Protein AF-L9V9E7-F1 (afdb_monomer)

Organism: Natrialba magadii (strain ATCC 43099 / DSM 3394 / CCM 3739 / CIP 104546 / IAM 13178 / JCM 8861 / NBRC 102185 / NCIMB 2190 / MS3) (NCBI:txid547559)

Nearest PDB structures (foldseek):
  3n08-assembly1_B  TM=8.710E-01  e=8.996E-06  Chlamydia trachomatis D/UW-3/CX

Mean predicted aligned error: 15.43 Å

Secondary structure (DSSP, 8-state):
-EESTTHHHHSS-EE---EE---TT--S--TT--TGGGT-EE-B-TTS-BS------SSS-EEEEEEEEEESSPPPTTS-TT--HHHHHHHHTTTEEEEEEEEEEE----S-----TT-PPPPP------PPP-----PPPGGGGGSTT--------------------

pLDDT: mean 75.53, std 22.05, range [36.22, 97.31]

Solvent-accessible surface area (backbone atoms only — not comparable to full-atom values): 11330 Å² total; per-residue (Å²): 52,37,24,67,57,36,30,78,86,70,74,38,71,39,42,34,29,40,74,46,58,64,50,92,79,66,72,78,84,59,88,91,63,59,48,60,87,63,67,19,42,48,13,38,17,74,87,75,40,76,33,78,71,62,94,77,46,89,82,47,72,32,53,34,36,43,70,46,75,42,58,82,60,77,72,64,87,81,66,50,57,75,37,41,70,66,56,50,55,62,67,42,60,96,37,68,74,47,76,49,75,50,76,50,75,48,56,50,87,66,96,78,66,84,78,63,90,79,68,75,79,76,76,80,81,79,78,80,79,78,78,75,82,87,77,72,86,72,79,78,65,88,75,73,78,71,71,87,77,79,85,79,83,84,83,85,80,91,79,82,86,77,89,83,88,85,83,89,135

InterPro domains:
  IPR005247 YbhB/YbcL/LppC-like [TIGR00481] (2-103)
  IPR005247 YbhB/YbcL/LppC-like [cd00865] (1-105)
  IPR008914 Phosphatidylethanolamine-binding protein [PF01161] (1-105)
  IPR036610 PEBP-like superfamily [G3DSA:3.90.280.10] (1-111)
  IPR036610 PEBP-like superfamily [SSF49777] (1-104)

Radius of gyration: 27.92 Å; Cα contacts (8 Å, |Δi|>4): 190; chains: 1; bounding box: 55×48×107 Å

Foldseek 3Di:
DWWPVCCVVPVDIFFQWDKFPQPPPCPDQDVVHDQVVRVIAWAQTPVRDTGGNDDDDDPFKIKDKDKDFDFPDGQDPVQDNHHDPVNVVVSRPPTTPDMDMDMDIDTHPDVDDPPPVPDDDDPPPPDDDPDDDPDDPPPDDPPVPPPPPPPDDDDDDDDDDDDDDDDDD

Structure (mmCIF, N/CA/C/O backbone):
data_AF-L9V9E7-F1
#
_entry.id   AF-L9V9E7-F1
#
loop_
_atom_site.group_PDB
_atom_site.id
_atom_site.type_symbol
_atom_site.label_atom_id
_atom_site.label_alt_id
_atom_site.label_comp_id
_atom_site.label_asym_id
_atom_site.label_entity_id
_atom_site.label_seq_id
_atom_site.pdbx_PDB_ins_code
_atom_site.Cartn_x
_atom_site.Cartn_y
_atom_site.Cartn_z
_atom_site.occupancy
_atom_site.B_iso_or_equiv
_atom_site.auth_seq_id
_atom_site.auth_comp_id
_atom_site.auth_asym_id
_atom_site.auth_atom_id
_atom_site.pdbx_PDB_model_num
ATOM 1 N N . MET A 1 1 ? -0.284 -0.283 -1.987 1.00 95.06 1 MET A N 1
ATOM 2 C CA . MET A 1 1 ? -0.458 -0.269 -3.452 1.00 95.06 1 MET A CA 1
ATOM 3 C C . MET A 1 1 ? 0.713 -1.011 -4.026 1.00 95.06 1 MET A C 1
ATOM 5 O O . MET A 1 1 ? 1.836 -0.639 -3.710 1.00 95.06 1 MET A O 1
ATOM 9 N N . ASP A 1 2 ? 0.439 -2.019 -4.837 1.00 95.12 2 ASP A N 1
ATOM 10 C CA . ASP A 1 2 ? 1.469 -2.863 -5.428 1.00 95.12 2 ASP A CA 1
ATOM 11 C C . ASP A 1 2 ? 1.304 -2.996 -6.941 1.00 95.12 2 ASP A C 1
ATOM 13 O O . ASP A 1 2 ? 0.233 -2.732 -7.496 1.00 95.12 2 ASP A O 1
ATOM 17 N N . ASP A 1 3 ? 2.394 -3.382 -7.587 1.00 94.12 3 ASP A N 1
ATOM 18 C CA . ASP A 1 3 ? 2.504 -3.636 -9.014 1.00 94.12 3 ASP A CA 1
ATOM 19 C C . ASP A 1 3 ? 3.006 -5.069 -9.228 1.00 94.12 3 ASP A C 1
ATOM 21 O O . ASP A 1 3 ? 4.161 -5.402 -8.950 1.00 94.12 3 ASP A O 1
ATOM 25 N N . LEU A 1 4 ? 2.103 -5.937 -9.691 1.00 90.94 4 LEU A N 1
ATOM 26 C CA . LEU A 1 4 ? 2.419 -7.331 -10.005 1.00 90.94 4 LEU A CA 1
ATOM 27 C C . LEU A 1 4 ? 3.220 -7.472 -11.301 1.00 90.94 4 LEU A C 1
ATOM 29 O O . LEU A 1 4 ? 3.954 -8.447 -11.461 1.00 90.94 4 LEU A O 1
ATOM 33 N N . ASP A 1 5 ? 3.061 -6.527 -12.229 1.00 90.75 5 ASP A N 1
ATOM 34 C CA . ASP A 1 5 ? 3.732 -6.557 -13.526 1.00 90.75 5 ASP A CA 1
ATOM 35 C C . ASP A 1 5 ? 5.226 -6.254 -13.387 1.00 90.75 5 ASP A C 1
ATOM 37 O O . ASP A 1 5 ? 6.020 -6.693 -14.216 1.00 90.75 5 ASP A O 1
ATOM 41 N N . ALA A 1 6 ? 5.631 -5.610 -12.288 1.00 89.19 6 ALA A N 1
ATOM 42 C CA . ALA A 1 6 ? 7.028 -5.352 -11.963 1.00 89.19 6 ALA A CA 1
ATOM 43 C C . ALA A 1 6 ? 7.869 -6.620 -11.711 1.00 89.19 6 ALA A C 1
ATOM 45 O O . ALA A 1 6 ? 9.095 -6.539 -11.754 1.00 89.19 6 ALA A O 1
ATOM 46 N N . VAL A 1 7 ? 7.265 -7.799 -11.513 1.00 90.50 7 VAL A N 1
ATOM 47 C CA . VAL A 1 7 ? 8.023 -9.051 -11.315 1.00 90.50 7 VAL A CA 1
ATOM 48 C C . VAL A 1 7 ? 8.941 -9.350 -12.502 1.00 90.50 7 VAL A C 1
ATOM 50 O O . VAL A 1 7 ? 10.069 -9.792 -12.301 1.00 90.50 7 VAL A O 1
ATOM 53 N N . GLU A 1 8 ? 8.486 -9.089 -13.728 1.00 87.56 8 GLU A N 1
ATOM 54 C CA . GLU A 1 8 ? 9.263 -9.329 -14.947 1.00 87.56 8 GLU A CA 1
ATOM 55 C C . GLU A 1 8 ? 10.506 -8.412 -15.047 1.00 87.56 8 GLU A C 1
ATOM 57 O O . GLU A 1 8 ? 11.612 -8.942 -15.177 1.00 87.56 8 GLU A O 1
ATOM 62 N N . PRO A 1 9 ? 10.392 -7.073 -14.921 1.00 86.81 9 PRO A N 1
ATOM 63 C CA . PRO A 1 9 ? 11.547 -6.175 -14.992 1.00 86.81 9 PRO A CA 1
ATOM 64 C C . PRO A 1 9 ? 12.358 -6.039 -13.689 1.00 86.81 9 PRO A C 1
ATOM 66 O O . PRO A 1 9 ? 13.544 -5.720 -13.757 1.00 86.81 9 PRO A O 1
ATOM 69 N N . ALA A 1 10 ? 11.758 -6.242 -12.510 1.00 86.12 10 ALA A N 1
ATOM 70 C CA . ALA A 1 10 ? 12.383 -5.979 -11.205 1.00 86.12 10 ALA A CA 1
ATOM 71 C C . ALA A 1 10 ? 12.624 -7.237 -10.349 1.00 86.12 10 ALA A C 1
ATOM 73 O O . ALA A 1 10 ? 13.270 -7.155 -9.304 1.00 86.12 10 ALA A O 1
ATOM 74 N N . GLY A 1 11 ? 12.118 -8.403 -10.761 1.00 90.12 11 GLY A N 1
ATOM 75 C CA . GLY A 1 11 ? 12.299 -9.673 -10.048 1.00 90.12 11 GLY A CA 1
ATOM 76 C C . GLY A 1 11 ? 11.442 -9.839 -8.788 1.00 90.12 11 GLY A C 1
ATOM 77 O O . GLY A 1 11 ? 11.578 -10.847 -8.095 1.00 90.12 11 GLY A O 1
ATOM 78 N N . LYS A 1 12 ? 10.562 -8.879 -8.478 1.00 91.75 12 LYS A N 1
ATOM 79 C CA . LYS A 1 12 ? 9.624 -8.921 -7.348 1.00 91.75 12 LYS A CA 1
ATOM 80 C C . LYS A 1 12 ? 8.374 -8.083 -7.624 1.00 91.75 12 LYS A C 1
ATOM 82 O O . LYS A 1 12 ? 8.376 -7.243 -8.519 1.00 91.75 12 LYS A O 1
ATOM 87 N N . ILE A 1 13 ? 7.324 -8.312 -6.835 1.00 93.12 13 ILE A N 1
ATOM 88 C CA . ILE A 1 13 ? 6.182 -7.390 -6.753 1.00 93.12 13 ILE A CA 1
ATOM 89 C C . ILE A 1 13 ? 6.709 -6.069 -6.197 1.00 93.12 13 ILE A C 1
ATOM 91 O O . ILE A 1 13 ? 7.488 -6.098 -5.245 1.00 93.12 13 ILE A O 1
ATOM 95 N N . TRP A 1 14 ? 6.312 -4.950 -6.804 1.00 94.12 14 TRP A N 1
ATOM 96 C CA . TRP A 1 14 ? 6.793 -3.633 -6.395 1.00 94.12 14 TRP A CA 1
ATOM 97 C C . TRP A 1 14 ? 5.765 -2.907 -5.535 1.00 94.12 14 TRP A C 1
ATOM 99 O O . TRP A 1 14 ? 4.653 -2.629 -5.992 1.00 94.12 14 TRP A O 1
ATOM 109 N N . ASP A 1 15 ? 6.134 -2.568 -4.306 1.00 95.75 15 ASP A N 1
ATOM 110 C CA . ASP A 1 15 ? 5.301 -1.801 -3.385 1.00 95.75 15 ASP A CA 1
ATOM 111 C C . ASP A 1 15 ? 5.496 -0.297 -3.609 1.00 95.75 15 ASP A C 1
ATOM 113 O O . ASP A 1 15 ? 6.524 0.290 -3.274 1.00 95.75 15 ASP A O 1
ATOM 117 N N . HIS A 1 16 ? 4.473 0.357 -4.165 1.00 95.75 16 HIS A N 1
ATOM 118 C CA . HIS A 1 16 ? 4.479 1.795 -4.460 1.00 95.75 16 HIS A CA 1
ATOM 119 C C . HIS A 1 16 ? 4.044 2.663 -3.280 1.00 95.75 16 HIS A 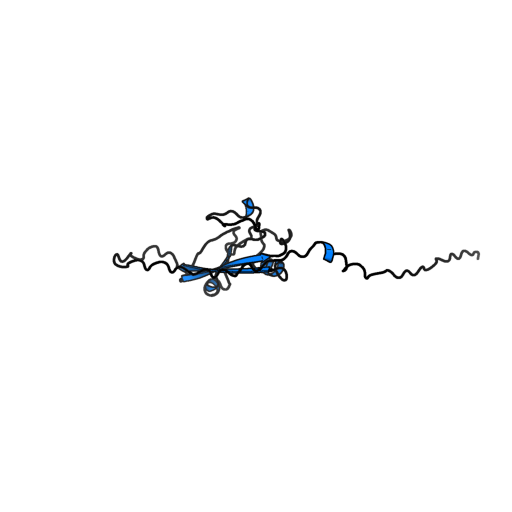C 1
ATOM 121 O O . HIS A 1 16 ? 4.344 3.858 -3.254 1.00 95.75 16 HIS A O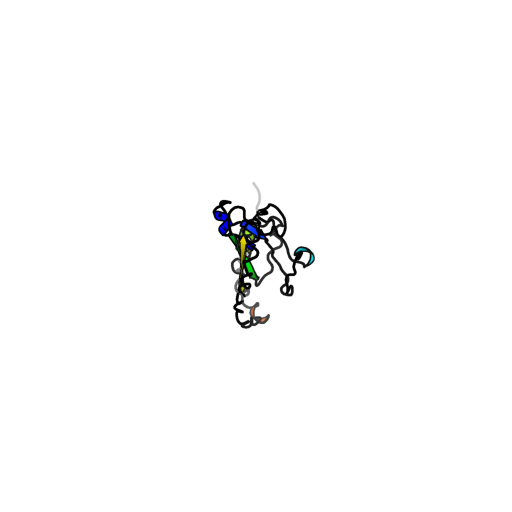 1
ATOM 127 N N . TRP A 1 17 ? 3.268 2.100 -2.350 1.00 96.25 17 TRP A N 1
ATOM 128 C CA . TRP A 1 17 ? 2.754 2.837 -1.198 1.00 96.25 17 TRP A CA 1
ATOM 129 C C . TRP A 1 17 ? 2.249 1.910 -0.102 1.00 96.25 17 TRP A C 1
ATOM 131 O O . TRP A 1 17 ? 1.410 1.041 -0.365 1.00 96.25 17 TRP A O 1
ATOM 141 N N . ILE A 1 18 ? 2.705 2.139 1.125 1.00 95.88 18 ILE A N 1
ATOM 142 C CA . ILE A 1 18 ? 2.350 1.358 2.310 1.00 95.88 18 ILE A CA 1
ATOM 143 C C . ILE A 1 18 ? 1.846 2.334 3.372 1.00 95.88 18 ILE A C 1
ATOM 145 O O . ILE A 1 18 ? 2.558 3.264 3.753 1.00 95.88 18 ILE A O 1
ATOM 149 N N . VAL A 1 19 ? 0.607 2.137 3.824 1.00 95.81 19 VAL A N 1
ATOM 150 C CA . VAL A 1 19 ? -0.050 2.982 4.829 1.00 95.81 19 VAL A CA 1
ATOM 151 C C . VAL A 1 19 ? -0.871 2.103 5.759 1.00 95.81 19 VAL A C 1
ATOM 153 O O . VAL A 1 19 ? -1.573 1.204 5.293 1.00 95.81 19 VAL A O 1
ATOM 156 N N . TRP A 1 20 ? -0.819 2.379 7.059 1.00 95.69 20 TRP A N 1
ATOM 157 C CA . TRP A 1 20 ? -1.633 1.696 8.063 1.00 95.69 20 TRP A CA 1
ATOM 158 C C . TRP A 1 20 ? -2.146 2.652 9.137 1.00 95.69 20 TRP A C 1
ATOM 160 O O . TRP A 1 20 ? -1.791 3.830 9.168 1.00 95.69 20 TRP A O 1
ATOM 170 N N . ASN A 1 21 ? -3.027 2.133 9.995 1.00 95.38 21 ASN A N 1
ATOM 171 C CA . ASN A 1 21 ? -3.721 2.885 11.045 1.00 95.38 21 ASN A CA 1
ATOM 172 C C . ASN A 1 21 ? -4.436 4.137 10.510 1.00 95.38 21 ASN A C 1
ATOM 174 O O . ASN A 1 21 ? -4.485 5.170 11.167 1.00 95.38 21 ASN A O 1
ATOM 178 N N . ILE A 1 22 ? -5.002 4.040 9.303 1.00 95.81 22 ILE A N 1
ATOM 179 C CA . ILE A 1 22 ? -5.861 5.084 8.740 1.00 95.81 22 ILE A CA 1
ATOM 180 C C . ILE A 1 22 ? -7.102 5.215 9.638 1.00 95.81 22 ILE A C 1
ATOM 182 O O . ILE A 1 22 ? -7.787 4.202 9.828 1.00 95.81 22 ILE A O 1
ATOM 186 N N . PRO A 1 23 ? -7.426 6.411 10.172 1.00 94.75 23 PRO A N 1
ATOM 187 C CA . PRO A 1 23 ? -8.644 6.589 10.954 1.00 94.75 23 PRO A CA 1
ATOM 188 C C . PRO A 1 23 ? -9.871 6.153 10.144 1.00 94.75 23 PRO A C 1
ATOM 190 O O . PRO A 1 23 ? -9.973 6.504 8.966 1.00 94.75 23 PRO A O 1
ATOM 193 N N . PRO A 1 24 ? -10.825 5.408 10.725 1.00 93.19 24 PRO A N 1
ATOM 194 C CA . PRO A 1 24 ? -11.989 4.925 9.982 1.00 93.19 24 PRO A CA 1
ATOM 195 C C . PRO A 1 24 ? -12.863 6.068 9.432 1.00 93.19 24 PRO A C 1
ATOM 197 O O . PRO A 1 24 ? -13.583 5.879 8.445 1.00 93.19 24 PRO A O 1
ATOM 200 N N . GLU A 1 25 ? -12.771 7.260 10.027 1.00 92.94 25 GLU A N 1
ATOM 201 C CA . GLU A 1 25 ? -13.420 8.492 9.578 1.00 92.94 25 GLU A CA 1
ATOM 202 C C . GLU A 1 25 ? -12.728 9.156 8.371 1.00 92.94 25 GLU A C 1
ATOM 204 O O . GLU A 1 25 ? -13.313 10.055 7.765 1.00 92.94 25 GLU A O 1
ATOM 209 N N . GLN A 1 26 ? -11.513 8.733 7.989 1.00 94.00 26 GLN A N 1
ATOM 210 C CA . GLN A 1 26 ? -10.752 9.299 6.868 1.00 94.00 26 GLN A CA 1
ATOM 211 C C . GLN A 1 26 ? -11.363 8.892 5.522 1.00 94.00 26 GLN A C 1
ATOM 213 O O . GLN A 1 26 ? -10.92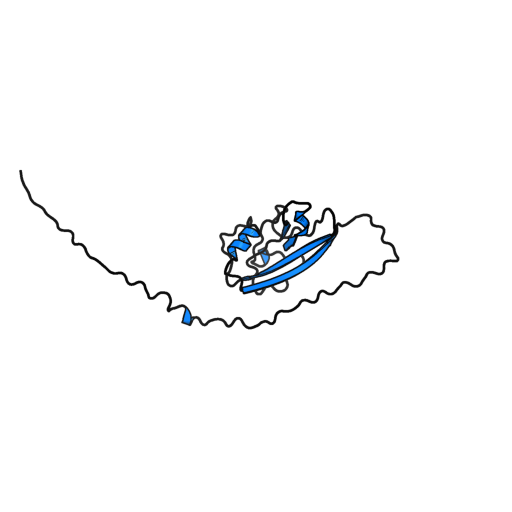4 7.952 4.855 1.00 94.00 26 GLN A O 1
ATOM 218 N N . GLN A 1 27 ? -12.404 9.609 5.107 1.00 90.50 27 GLN A N 1
ATOM 219 C CA . GLN A 1 27 ? -13.080 9.409 3.829 1.00 90.50 27 GLN A CA 1
ATOM 220 C C . GLN A 1 27 ? -13.525 10.771 3.268 1.00 90.50 27 GLN A C 1
ATOM 222 O O . GLN A 1 27 ? -14.331 11.451 3.908 1.00 90.50 27 GLN A O 1
ATOM 227 N N . PRO A 1 28 ? -13.052 11.187 2.075 1.00 92.81 28 PRO A N 1
ATOM 228 C CA . PRO A 1 28 ? -12.178 10.461 1.142 1.00 92.81 28 PRO A CA 1
ATOM 229 C C . PRO A 1 28 ? -10.681 10.499 1.522 1.00 92.81 28 PRO A C 1
ATOM 231 O O . PRO A 1 28 ? -10.276 11.233 2.420 1.00 92.81 28 PRO A O 1
ATOM 234 N N . ILE A 1 29 ? -9.853 9.743 0.789 1.00 92.88 29 ILE A N 1
ATOM 235 C CA . ILE A 1 29 ? -8.398 9.966 0.706 1.00 92.88 29 ILE A CA 1
ATOM 236 C C . ILE A 1 29 ? -8.159 10.975 -0.434 1.00 92.88 29 ILE A C 1
ATOM 238 O O . ILE A 1 29 ? -8.427 10.626 -1.588 1.00 92.88 29 ILE A O 1
ATOM 242 N N . PRO A 1 30 ? -7.753 12.228 -0.149 1.00 93.38 30 PRO A N 1
ATOM 243 C CA . PRO A 1 30 ? -7.570 13.245 -1.182 1.00 93.38 30 PRO A CA 1
ATOM 244 C C . PRO A 1 30 ? -6.322 13.003 -2.045 1.00 93.38 30 PRO A C 1
ATOM 246 O O . PRO A 1 30 ? -5.422 12.242 -1.696 1.00 93.38 30 PRO A O 1
ATOM 249 N N . GLU A 1 31 ? -6.251 13.684 -3.187 1.00 92.56 31 GLU A N 1
ATOM 250 C CA . GLU A 1 31 ? -5.007 13.775 -3.953 1.00 92.56 31 GLU A CA 1
ATOM 251 C C . GLU A 1 31 ? -3.937 14.511 -3.134 1.00 92.56 31 GLU A C 1
ATOM 253 O O . GLU A 1 31 ? -4.244 15.483 -2.443 1.00 92.56 31 GLU A O 1
ATOM 258 N N . GLY A 1 32 ? -2.690 14.034 -3.191 1.00 91.25 32 GLY A N 1
ATOM 259 C CA . GLY A 1 32 ? -1.591 14.600 -2.402 1.00 91.25 32 GLY A CA 1
ATOM 260 C C . GLY A 1 32 ? -1.754 14.407 -0.892 1.00 91.25 32 GLY A C 1
ATOM 261 O O . GLY A 1 32 ? -1.181 15.171 -0.120 1.00 91.25 32 GLY A O 1
ATOM 262 N N . TRP A 1 33 ? -2.561 13.429 -0.464 1.00 93.88 33 TRP A N 1
ATOM 263 C CA . TRP A 1 33 ? -2.777 13.149 0.951 1.00 93.88 33 TRP A CA 1
ATOM 264 C C . TRP A 1 33 ? -1.484 12.738 1.654 1.00 93.88 33 TRP A C 1
ATOM 266 O O . TRP A 1 33 ? -0.779 11.840 1.191 1.00 93.88 33 TRP A O 1
ATOM 276 N N . ASP A 1 34 ? -1.231 13.366 2.800 1.00 92.75 34 ASP A N 1
ATOM 277 C CA . ASP A 1 34 ? -0.172 12.998 3.732 1.00 92.75 34 ASP A CA 1
ATOM 278 C C . ASP A 1 34 ? -0.773 12.183 4.895 1.00 92.75 34 ASP A C 1
ATOM 280 O O . ASP A 1 34 ? -1.474 12.755 5.743 1.00 92.75 34 ASP A O 1
ATOM 284 N N . PRO A 1 35 ? -0.508 10.863 4.958 1.00 92.94 35 PRO A N 1
ATOM 285 C CA . PRO A 1 35 ? -1.027 10.000 6.011 1.00 92.94 35 PRO A CA 1
ATOM 286 C C . PRO A 1 35 ? -0.636 10.442 7.426 1.00 92.94 35 PRO A C 1
ATOM 288 O O . PRO A 1 35 ? -1.453 10.329 8.340 1.00 92.94 35 PRO A O 1
ATOM 291 N N . GLU A 1 36 ? 0.577 10.964 7.626 1.00 90.56 36 GLU A N 1
ATOM 292 C CA . GLU A 1 36 ? 1.088 11.268 8.969 1.00 90.56 36 GLU A CA 1
ATOM 293 C C . GLU A 1 36 ? 0.345 12.454 9.592 1.00 90.56 36 GLU A C 1
ATOM 295 O O . GLU A 1 36 ? 0.007 12.439 10.778 1.00 90.56 36 GLU A O 1
ATOM 300 N N . THR A 1 37 ? -0.011 13.451 8.777 1.00 91.69 37 THR A N 1
ATOM 301 C CA . THR A 1 37 ? -0.826 14.597 9.227 1.00 91.69 37 THR A CA 1
ATOM 302 C C . THR A 1 37 ? -2.256 14.206 9.599 1.00 91.69 37 THR A C 1
ATOM 304 O O . THR A 1 37 ? -2.913 14.908 10.368 1.00 91.69 37 THR A O 1
ATOM 307 N N . ALA A 1 38 ? -2.732 13.075 9.077 1.00 90.12 38 ALA A N 1
ATOM 308 C CA . ALA A 1 38 ? -4.066 12.544 9.311 1.00 90.12 38 ALA A CA 1
ATOM 309 C C . ALA A 1 38 ? -4.115 11.503 10.444 1.00 90.12 38 ALA A C 1
ATOM 311 O O . ALA A 1 38 ? -5.151 10.876 10.645 1.00 90.12 38 ALA A O 1
ATOM 312 N N . GLY A 1 39 ? -3.022 11.304 11.189 1.00 91.19 39 GLY A N 1
ATOM 313 C CA . GLY A 1 39 ? -2.963 10.323 12.277 1.00 91.19 39 GLY A CA 1
ATOM 314 C C . GLY A 1 39 ? -2.811 8.873 11.811 1.00 91.19 39 GLY A C 1
ATOM 315 O O . GLY A 1 39 ? -2.973 7.962 12.618 1.00 91.19 39 GLY A O 1
ATOM 316 N N . ALA A 1 40 ? -2.488 8.660 10.535 1.00 94.00 40 ALA A N 1
ATOM 317 C CA . ALA A 1 40 ? -2.081 7.370 9.997 1.00 94.00 40 ALA A CA 1
ATOM 318 C C . ALA A 1 40 ? -0.548 7.250 9.994 1.00 94.00 40 ALA A C 1
ATOM 320 O O . ALA A 1 40 ? 0.174 8.192 10.321 1.00 94.00 40 ALA A O 1
ATOM 321 N N . ARG A 1 41 ? -0.031 6.083 9.609 1.00 93.06 41 ARG A N 1
ATOM 322 C CA . ARG A 1 41 ? 1.410 5.852 9.442 1.00 93.06 41 ARG A CA 1
ATOM 323 C C . ARG A 1 41 ? 1.738 5.436 8.020 1.00 93.06 41 ARG A C 1
ATOM 325 O O . ARG A 1 41 ? 0.957 4.728 7.389 1.00 93.06 41 ARG A O 1
ATOM 332 N N . ALA A 1 42 ? 2.904 5.862 7.545 1.00 92.94 42 ALA A N 1
ATOM 333 C CA . ALA A 1 42 ? 3.440 5.509 6.236 1.00 92.94 42 ALA A CA 1
ATOM 334 C C . ALA A 1 42 ? 4.765 4.750 6.374 1.00 92.94 42 ALA A C 1
ATOM 336 O O . ALA A 1 42 ? 5.621 5.134 7.181 1.00 92.94 42 ALA A O 1
ATOM 337 N N . GLY A 1 43 ? 4.910 3.702 5.564 1.00 91.62 43 GLY A N 1
ATOM 338 C CA . GLY A 1 43 ? 6.097 2.848 5.514 1.00 91.62 43 GLY A CA 1
ATOM 339 C C . GLY A 1 43 ? 7.045 3.213 4.378 1.00 91.62 43 GLY A C 1
ATOM 340 O O . GLY A 1 43 ? 6.715 4.053 3.528 1.00 91.62 43 GLY A O 1
ATOM 341 N N . THR A 1 44 ? 8.195 2.546 4.352 1.00 91.44 44 THR A N 1
ATOM 342 C CA . THR A 1 44 ? 9.180 2.629 3.269 1.00 91.44 44 THR A CA 1
ATOM 343 C C . THR A 1 44 ? 8.726 1.794 2.073 1.00 91.44 44 THR A C 1
ATOM 345 O O . THR A 1 44 ? 8.522 0.587 2.175 1.00 91.44 44 THR A O 1
ATOM 348 N N . ASN A 1 45 ? 8.544 2.452 0.929 1.00 93.62 45 ASN A N 1
ATOM 349 C CA . ASN A 1 45 ? 8.201 1.815 -0.339 1.00 93.62 45 ASN A CA 1
ATOM 350 C C . ASN 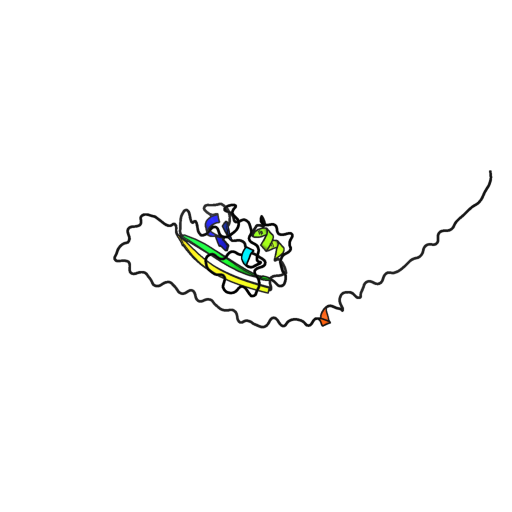A 1 45 ? 9.450 1.209 -1.016 1.00 93.62 45 ASN A C 1
ATOM 352 O O . ASN A 1 45 ? 10.582 1.415 -0.576 1.00 93.62 45 ASN A O 1
ATOM 356 N N . ASP A 1 46 ? 9.272 0.503 -2.133 1.00 93.19 46 ASP A N 1
ATOM 357 C CA . ASP A 1 46 ? 10.391 -0.151 -2.827 1.00 93.19 46 ASP A CA 1
ATOM 358 C C . ASP A 1 46 ? 11.369 0.815 -3.528 1.00 93.19 46 ASP A C 1
ATOM 360 O O . ASP A 1 46 ? 12.439 0.393 -3.969 1.00 93.19 46 ASP A O 1
ATOM 364 N N . PHE A 1 47 ? 11.053 2.114 -3.587 1.00 91.38 47 PHE A N 1
ATOM 365 C CA . PHE A 1 47 ? 12.004 3.162 -3.977 1.00 91.38 47 PHE A CA 1
ATOM 366 C C . PHE A 1 47 ? 12.956 3.550 -2.832 1.00 91.38 47 PHE A C 1
ATOM 368 O O . PHE A 1 47 ? 13.894 4.313 -3.054 1.00 91.38 47 PHE A O 1
ATOM 375 N N . GLY A 1 48 ? 12.745 3.023 -1.620 1.00 90.81 48 GLY A N 1
ATOM 376 C CA . GLY A 1 48 ? 13.470 3.428 -0.416 1.00 90.81 48 GLY A CA 1
ATOM 377 C C . GLY A 1 48 ? 12.973 4.755 0.160 1.00 90.81 48 GLY A C 1
ATOM 378 O O . GLY A 1 48 ? 13.686 5.400 0.925 1.00 90.81 48 GLY A O 1
ATOM 379 N N . GLU A 1 49 ? 11.769 5.184 -0.224 1.00 89.62 49 GLU A N 1
ATOM 380 C CA . GLU A 1 49 ? 11.169 6.446 0.197 1.00 89.62 49 GLU A CA 1
ATOM 381 C C . GLU A 1 49 ? 9.951 6.192 1.085 1.00 89.62 49 GLU A C 1
ATOM 383 O O . GLU A 1 49 ? 9.208 5.225 0.903 1.00 89.62 49 GLU A O 1
ATOM 388 N N . ARG A 1 50 ? 9.693 7.099 2.031 1.00 89.38 50 ARG A N 1
ATOM 389 C CA . ARG A 1 50 ? 8.446 7.073 2.800 1.00 89.38 50 ARG A CA 1
ATOM 390 C C . ARG A 1 50 ? 7.322 7.706 1.990 1.00 89.38 50 ARG A C 1
ATOM 392 O O . ARG A 1 50 ? 7.462 8.814 1.478 1.00 89.38 50 ARG A O 1
ATOM 399 N N . GLY A 1 51 ? 6.182 7.023 1.928 1.00 90.44 51 GLY A N 1
ATOM 400 C CA . GLY A 1 51 ? 4.999 7.516 1.224 1.00 90.44 51 GLY A CA 1
ATOM 401 C C . GLY A 1 51 ? 4.868 7.002 -0.212 1.00 90.44 51 GLY A C 1
ATOM 402 O O . GLY A 1 51 ? 5.317 5.906 -0.546 1.00 90.44 51 GLY A O 1
ATOM 403 N N . TYR A 1 52 ? 4.119 7.736 -1.035 1.00 93.38 52 TYR A N 1
ATOM 404 C CA . TYR A 1 52 ? 3.686 7.287 -2.360 1.00 93.38 52 TYR A CA 1
ATOM 405 C C . TYR A 1 52 ? 4.742 7.591 -3.430 1.00 93.38 52 TYR A C 1
ATOM 407 O O . TYR A 1 52 ? 4.988 8.757 -3.724 1.00 93.38 52 TYR A O 1
ATOM 415 N N . GLY A 1 53 ? 5.306 6.553 -4.058 1.00 91.75 53 GLY A N 1
ATOM 416 C CA . GLY A 1 53 ? 6.310 6.704 -5.128 1.00 91.75 53 GLY A CA 1
ATOM 417 C C . GLY A 1 53 ? 5.727 6.869 -6.540 1.00 91.75 53 GLY A C 1
ATOM 418 O O . GLY A 1 53 ? 6.409 7.287 -7.470 1.00 91.75 53 GLY A O 1
ATOM 419 N N . GLY A 1 54 ? 4.440 6.563 -6.719 1.00 91.88 54 GLY A N 1
ATOM 420 C CA . GLY A 1 54 ? 3.742 6.688 -8.001 1.00 91.88 54 GLY A CA 1
ATOM 421 C C . GLY A 1 54 ? 4.117 5.661 -9.078 1.00 91.88 54 GLY A C 1
ATOM 422 O O . GLY A 1 54 ? 5.074 4.906 -8.922 1.00 91.88 54 GLY A O 1
ATOM 423 N N . PRO A 1 55 ? 3.343 5.582 -10.180 1.00 89.56 55 PRO A N 1
ATOM 424 C CA . PRO A 1 55 ? 3.579 4.618 -11.250 1.00 89.56 55 PRO A CA 1
ATOM 425 C C . PRO A 1 55 ? 4.837 4.986 -12.040 1.00 89.56 55 PRO A C 1
ATOM 427 O O . PRO A 1 55 ? 4.905 6.092 -12.585 1.00 89.56 55 PRO A O 1
ATOM 430 N N . SER A 1 56 ? 5.777 4.049 -12.162 1.00 86.25 56 SER A N 1
ATOM 431 C CA . SER A 1 56 ? 7.021 4.223 -12.925 1.00 86.25 56 SER A CA 1
ATOM 432 C C . SER A 1 56 ? 7.318 3.003 -13.818 1.00 86.25 56 SER A C 1
ATOM 434 O O . SER A 1 56 ? 8.316 2.310 -13.618 1.00 86.25 56 SER A O 1
ATOM 436 N N . PRO A 1 57 ? 6.440 2.685 -14.789 1.00 83.50 57 PRO A N 1
ATOM 437 C CA . PRO A 1 57 ? 6.642 1.536 -15.667 1.00 83.50 57 PRO A CA 1
ATOM 438 C C . PRO A 1 57 ? 7.808 1.792 -16.637 1.00 83.50 57 PRO A C 1
ATOM 440 O O . PRO A 1 57 ? 7.879 2.842 -17.290 1.00 83.50 57 PRO A O 1
ATOM 443 N N . SER A 1 58 ? 8.734 0.837 -16.738 1.00 78.62 58 SER A N 1
ATOM 444 C CA . SER A 1 58 ? 9.982 0.982 -17.502 1.00 78.62 58 SER A CA 1
ATOM 445 C C . SER A 1 58 ? 9.930 0.359 -18.903 1.00 78.62 58 SER A C 1
ATOM 447 O O . SER A 1 58 ? 10.756 0.699 -19.753 1.00 78.62 58 SER A O 1
ATOM 449 N N . ASP A 1 59 ? 8.946 -0.488 -19.179 1.00 81.50 59 ASP A N 1
ATOM 450 C CA . ASP A 1 59 ? 8.855 -1.343 -20.365 1.00 81.50 59 ASP A CA 1
ATOM 451 C C . ASP A 1 59 ? 7.488 -1.236 -21.069 1.00 81.50 59 ASP A C 1
ATOM 453 O O . ASP A 1 59 ? 7.435 -0.813 -22.228 1.00 81.50 59 ASP A O 1
ATOM 457 N N . ARG A 1 60 ? 6.384 -1.563 -20.389 1.00 86.25 60 ARG A N 1
ATOM 458 C CA . ARG A 1 60 ? 5.032 -1.678 -20.954 1.00 86.25 60 ARG A CA 1
ATOM 459 C C . ARG A 1 60 ? 3.978 -1.022 -20.062 1.00 86.25 60 ARG A C 1
ATOM 461 O O . ARG A 1 60 ? 4.276 -0.215 -19.191 1.00 86.25 60 ARG A O 1
ATOM 468 N N . GLU A 1 61 ? 2.708 -1.285 -20.350 1.00 92.12 61 GLU A N 1
ATOM 469 C CA . GLU A 1 61 ? 1.628 -0.953 -19.425 1.00 92.12 61 GLU A CA 1
ATOM 470 C C . GLU A 1 61 ? 1.624 -1.929 -18.249 1.00 92.12 61 GLU A C 1
ATOM 472 O O . GLU A 1 61 ? 1.700 -3.145 -18.447 1.00 92.12 61 GLU A O 1
ATOM 477 N N . HIS A 1 62 ? 1.564 -1.364 -17.044 1.00 92.81 62 HIS A N 1
ATOM 478 C CA . HIS A 1 62 ? 1.503 -2.083 -15.778 1.00 92.81 62 HIS A CA 1
ATOM 479 C C . HIS A 1 62 ? 0.131 -1.908 -15.136 1.00 92.81 62 HIS A C 1
ATOM 481 O O . HIS A 1 62 ? -0.504 -0.854 -15.275 1.00 92.81 62 HIS A O 1
ATOM 487 N N . THR A 1 63 ? -0.294 -2.930 -14.403 1.00 93.38 63 THR A N 1
ATOM 488 C CA . THR A 1 63 ? -1.506 -2.954 -13.591 1.00 93.38 63 THR A CA 1
ATOM 489 C C . THR A 1 63 ? -1.150 -2.750 -12.127 1.00 93.38 63 THR A C 1
ATOM 491 O O . THR A 1 63 ? -0.513 -3.586 -11.491 1.00 93.38 63 THR A O 1
ATOM 494 N N . TYR A 1 64 ? -1.639 -1.651 -11.569 1.00 94.50 64 TYR A N 1
ATOM 495 C CA . TYR A 1 64 ? -1.440 -1.286 -10.178 1.00 94.50 64 TYR A CA 1
ATOM 496 C C . TYR A 1 64 ? -2.668 -1.636 -9.355 1.00 94.50 64 TYR A C 1
ATOM 498 O O . TYR A 1 64 ? -3.790 -1.269 -9.718 1.00 94.50 64 TYR A O 1
ATOM 506 N N . ARG A 1 65 ? -2.455 -2.280 -8.208 1.00 96.50 65 ARG A N 1
ATOM 507 C CA . ARG A 1 65 ? -3.515 -2.670 -7.279 1.00 96.50 65 ARG A CA 1
ATOM 508 C C . ARG A 1 65 ? -3.455 -1.826 -6.017 1.00 96.50 65 ARG A C 1
ATOM 510 O O . ARG A 1 65 ? -2.461 -1.803 -5.290 1.00 96.50 65 ARG A O 1
ATOM 517 N N . PHE A 1 66 ? -4.563 -1.173 -5.701 1.00 96.12 66 PHE A N 1
ATOM 518 C CA . PHE A 1 66 ? -4.780 -0.559 -4.398 1.00 96.12 66 PHE A CA 1
ATOM 519 C C . PHE A 1 66 ? -5.612 -1.522 -3.561 1.00 96.12 66 PHE A C 1
ATOM 521 O O . PHE A 1 66 ? -6.813 -1.679 -3.789 1.00 96.12 66 PHE A O 1
ATOM 528 N N . ARG A 1 67 ? -4.958 -2.182 -2.605 1.00 96.25 67 ARG A N 1
ATOM 529 C CA . ARG A 1 67 ? -5.601 -3.049 -1.617 1.00 96.25 67 ARG A CA 1
ATOM 530 C C . ARG A 1 67 ? -5.901 -2.239 -0.359 1.00 96.25 67 ARG A C 1
ATOM 532 O O . ARG A 1 67 ? -5.022 -1.541 0.140 1.00 96.25 67 ARG A O 1
ATOM 539 N N . LEU A 1 68 ? -7.133 -2.334 0.129 1.00 96.06 68 LEU A N 1
ATOM 540 C CA . LEU A 1 68 ? -7.585 -1.723 1.375 1.00 96.06 68 LEU A CA 1
ATOM 541 C C . LEU A 1 68 ? -8.103 -2.818 2.306 1.00 96.06 68 LEU A C 1
ATOM 543 O O . LEU A 1 68 ? -8.919 -3.648 1.897 1.00 96.06 68 LEU A O 1
ATOM 547 N N . PHE A 1 69 ? -7.652 -2.783 3.555 1.00 96.81 69 PHE A N 1
ATOM 548 C CA . PHE A 1 69 ? -8.020 -3.732 4.598 1.00 96.81 69 PHE A CA 1
ATOM 549 C C . PHE A 1 69 ? -8.678 -2.973 5.749 1.00 96.81 69 PHE A C 1
ATOM 551 O O . PHE A 1 69 ? -8.122 -2.001 6.254 1.00 96.81 69 PHE A O 1
ATOM 558 N N . ALA A 1 70 ? -9.870 -3.408 6.152 1.00 96.69 70 ALA A N 1
ATOM 559 C CA . ALA A 1 70 ? -10.506 -2.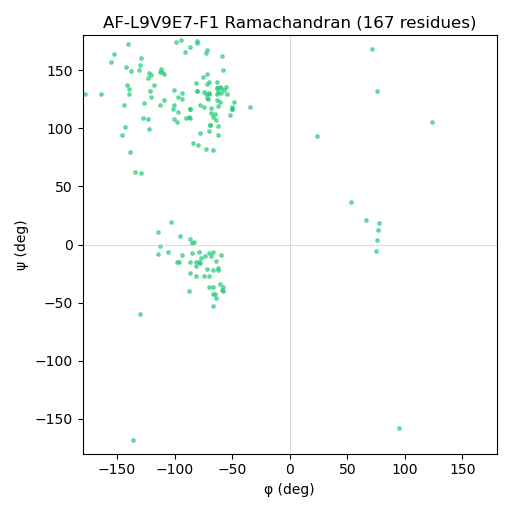958 7.383 1.00 96.69 70 ALA A CA 1
ATOM 560 C C . ALA A 1 70 ? -10.146 -3.945 8.492 1.00 96.69 70 ALA A C 1
ATOM 562 O O . ALA A 1 70 ? -10.382 -5.145 8.335 1.00 96.69 70 ALA A O 1
ATOM 563 N N . LEU A 1 71 ? -9.590 -3.449 9.593 1.00 96.50 71 LEU A N 1
ATOM 564 C CA . LEU A 1 71 ? -9.107 -4.266 10.703 1.00 96.50 71 LEU A CA 1
ATOM 565 C C . LEU A 1 71 ? -9.975 -4.058 11.944 1.00 96.50 71 LEU A C 1
ATOM 567 O O . LEU A 1 71 ? -10.544 -2.986 12.142 1.00 96.50 71 LEU A O 1
ATOM 571 N N . GLU A 1 72 ? -10.072 -5.080 12.792 1.00 95.06 72 GLU A N 1
ATOM 572 C CA . GLU A 1 72 ? -10.742 -4.964 14.095 1.00 95.06 72 GLU A CA 1
ATOM 573 C C . GLU A 1 72 ? -9.882 -4.282 15.166 1.00 95.06 72 GLU A C 1
ATOM 575 O O . GLU A 1 72 ? -10.392 -3.895 16.219 1.00 95.06 72 GLU A O 1
ATOM 580 N N . THR A 1 73 ? -8.580 -4.165 14.906 1.00 93.94 73 THR A N 1
ATOM 581 C CA . THR A 1 73 ? -7.586 -3.591 15.809 1.00 93.94 73 THR A CA 1
ATOM 582 C C . THR A 1 73 ? -6.744 -2.559 15.080 1.00 93.94 73 THR A C 1
ATOM 584 O O . THR A 1 73 ? -6.553 -2.625 13.866 1.00 93.94 73 THR A O 1
ATOM 587 N N . GLU A 1 74 ? -6.202 -1.628 15.852 1.00 93.94 74 GLU A N 1
ATOM 588 C CA . GLU A 1 74 ? -5.059 -0.840 15.420 1.00 93.94 74 GLU A CA 1
ATOM 589 C C . GLU A 1 74 ? -3.818 -1.745 15.384 1.00 93.94 74 GLU A C 1
ATOM 591 O O . GLU A 1 74 ? -3.649 -2.597 16.266 1.00 93.94 74 GLU A O 1
ATOM 596 N N . LEU A 1 75 ? -2.965 -1.585 14.370 1.00 92.50 75 LEU A N 1
ATOM 597 C CA . LEU A 1 75 ? -1.686 -2.289 14.325 1.00 92.50 75 LEU A CA 1
ATOM 598 C C . LEU A 1 75 ? -0.704 -1.641 15.306 1.00 92.50 75 LEU A C 1
ATOM 600 O O . LEU A 1 75 ? -0.707 -0.420 15.496 1.00 92.50 75 LEU A O 1
ATOM 604 N N . GLY A 1 76 ? 0.127 -2.472 15.933 1.00 83.62 76 GLY A N 1
ATOM 605 C CA . GLY A 1 76 ? 0.993 -2.080 17.041 1.00 83.62 76 GLY A CA 1
ATOM 606 C C . GLY A 1 76 ? 1.986 -0.950 16.729 1.00 83.62 76 GLY A C 1
ATOM 607 O O . GLY A 1 76 ? 2.268 -0.589 15.584 1.00 83.62 76 GLY A O 1
ATOM 608 N N . THR A 1 77 ? 2.507 -0.331 17.790 1.00 67.38 77 THR A N 1
ATOM 609 C CA . THR A 1 77 ? 3.550 0.716 17.729 1.00 67.38 77 THR A CA 1
ATOM 610 C C . THR A 1 77 ? 4.939 0.178 17.394 1.00 67.38 77 THR A C 1
ATOM 612 O O . THR A 1 77 ? 5.854 0.960 17.184 1.00 67.38 77 THR A O 1
ATOM 615 N N . ASP A 1 78 ? 5.098 -1.139 17.396 1.00 74.31 78 ASP A N 1
ATOM 616 C CA . ASP A 1 78 ? 6.303 -1.879 17.033 1.00 74.31 78 ASP A CA 1
ATOM 617 C C . ASP A 1 78 ? 6.518 -1.983 15.518 1.00 74.31 78 ASP A C 1
ATOM 619 O O . ASP A 1 78 ? 7.640 -2.245 15.090 1.00 74.31 78 ASP A O 1
ATOM 623 N N . LEU A 1 79 ? 5.487 -1.716 14.706 1.00 85.06 79 LEU A N 1
ATOM 624 C CA . LEU A 1 79 ? 5.676 -1.449 13.281 1.00 85.06 79 LEU A CA 1
ATOM 625 C C . LEU A 1 79 ? 6.382 -0.101 13.111 1.00 85.06 79 LEU A C 1
ATOM 627 O O . LEU A 1 79 ? 5.767 0.962 13.268 1.00 85.06 79 LEU A O 1
ATOM 631 N N . ASP A 1 80 ? 7.676 -0.181 12.816 1.00 83.94 80 ASP A N 1
ATOM 632 C CA . ASP A 1 80 ? 8.537 0.960 12.528 1.00 83.94 80 ASP A CA 1
ATOM 633 C C . ASP A 1 80 ? 8.213 1.578 11.157 1.00 83.94 80 ASP A C 1
ATOM 635 O O . ASP A 1 80 ? 7.505 1.002 10.330 1.00 83.94 80 ASP A O 1
ATOM 639 N N . THR A 1 81 ? 8.750 2.764 10.888 1.00 82.12 81 THR A N 1
ATOM 640 C CA . THR A 1 81 ? 8.618 3.457 9.606 1.00 82.12 81 THR A CA 1
ATOM 641 C C . THR A 1 81 ? 9.245 2.694 8.442 1.00 82.12 81 THR A C 1
ATOM 643 O O . THR A 1 81 ? 8.850 2.920 7.304 1.00 82.12 81 THR A O 1
ATOM 646 N N . GLU A 1 82 ? 10.155 1.761 8.724 1.00 86.19 82 GLU A N 1
ATOM 647 C CA . GLU A 1 82 ? 10.764 0.858 7.739 1.00 86.19 82 GLU A CA 1
ATOM 648 C C . GLU A 1 82 ? 9.946 -0.420 7.488 1.00 86.19 82 GLU A C 1
ATOM 650 O O . GLU A 1 82 ? 10.400 -1.308 6.767 1.00 86.19 82 GLU A O 1
ATOM 655 N N . ALA A 1 83 ? 8.752 -0.544 8.080 1.00 88.50 83 ALA A N 1
ATOM 656 C CA . ALA A 1 83 ? 7.894 -1.705 7.878 1.00 88.50 83 ALA A CA 1
ATOM 657 C C . ALA A 1 83 ? 7.512 -1.872 6.399 1.00 88.50 83 ALA A C 1
ATOM 659 O O . ALA A 1 83 ? 7.032 -0.943 5.740 1.00 88.50 83 ALA A O 1
ATOM 660 N N . THR A 1 84 ? 7.690 -3.095 5.905 1.00 89.19 84 THR A N 1
ATOM 661 C CA . THR A 1 84 ? 7.357 -3.503 4.539 1.00 89.19 84 THR A CA 1
ATOM 662 C C . THR A 1 84 ? 5.898 -3.949 4.433 1.00 89.19 84 THR A C 1
ATOM 664 O O . THR A 1 84 ? 5.217 -4.175 5.438 1.00 89.19 84 THR A O 1
ATOM 667 N N . ALA A 1 85 ? 5.393 -4.149 3.210 1.00 89.50 85 ALA A N 1
ATOM 668 C CA . ALA A 1 85 ? 4.047 -4.689 3.030 1.00 89.50 85 ALA A CA 1
ATOM 669 C C . ALA A 1 85 ? 3.902 -6.088 3.653 1.00 89.50 85 ALA A C 1
ATOM 671 O O . ALA A 1 85 ? 2.850 -6.398 4.206 1.00 89.50 85 ALA A O 1
ATOM 672 N N . ALA A 1 86 ? 4.961 -6.905 3.627 1.00 89.56 86 ALA A N 1
ATOM 673 C CA . ALA A 1 86 ? 4.970 -8.237 4.231 1.00 89.56 86 ALA A CA 1
ATOM 674 C C . ALA A 1 86 ? 4.862 -8.194 5.767 1.00 89.56 86 ALA A C 1
ATOM 676 O O . ALA A 1 86 ? 4.178 -9.031 6.365 1.00 89.56 86 ALA A O 1
ATOM 677 N N . ASP A 1 87 ? 5.488 -7.201 6.407 1.00 91.38 87 ASP A N 1
ATOM 678 C CA . ASP A 1 87 ? 5.373 -6.990 7.855 1.00 91.38 87 ASP A CA 1
ATOM 679 C C . ASP A 1 87 ? 3.938 -6.616 8.232 1.00 91.38 87 ASP A C 1
ATOM 681 O O . ASP A 1 87 ? 3.372 -7.168 9.177 1.00 91.38 87 ASP A O 1
ATOM 685 N N . LEU A 1 88 ? 3.310 -5.736 7.443 1.00 92.62 88 LEU A N 1
ATOM 686 C CA . LEU A 1 88 ? 1.903 -5.385 7.624 1.00 92.62 88 LEU A CA 1
ATOM 687 C C . LEU A 1 88 ? 0.991 -6.590 7.392 1.00 92.62 88 LEU A C 1
ATOM 689 O O . LEU A 1 88 ? 0.088 -6.818 8.189 1.00 92.62 88 LEU A O 1
ATOM 693 N N . GLU A 1 89 ? 1.198 -7.368 6.329 1.00 92.31 89 GLU A N 1
ATOM 694 C CA . GLU A 1 89 ? 0.402 -8.572 6.056 1.00 92.31 89 GLU A CA 1
ATOM 695 C C . GLU A 1 89 ? 0.471 -9.566 7.219 1.00 92.31 89 GLU A C 1
ATOM 697 O O . GLU A 1 89 ? -0.559 -10.103 7.626 1.00 92.31 89 GLU A O 1
ATOM 702 N N . SER A 1 90 ? 1.653 -9.727 7.815 1.00 92.94 90 SER A N 1
ATOM 703 C CA . SER A 1 90 ? 1.845 -10.557 9.007 1.00 92.94 90 SER A CA 1
ATOM 704 C C . SER A 1 90 ? 1.137 -9.976 10.235 1.00 92.94 90 SER A C 1
ATOM 706 O O . SER A 1 90 ? 0.489 -10.708 10.978 1.00 92.94 90 SER A O 1
ATOM 708 N N . ALA A 1 91 ? 1.217 -8.659 10.443 1.00 93.62 91 ALA A N 1
ATOM 709 C CA . ALA A 1 91 ? 0.580 -7.979 11.572 1.00 93.62 91 ALA A CA 1
ATOM 710 C C . ALA A 1 91 ? -0.957 -7.933 11.469 1.00 93.62 91 ALA A C 1
ATOM 712 O O . ALA A 1 91 ? -1.648 -7.854 12.485 1.00 93.62 91 ALA A O 1
ATOM 713 N N . MET A 1 92 ? -1.501 -7.970 10.251 1.00 94.94 92 MET A N 1
ATOM 714 C CA . MET A 1 92 ? -2.942 -7.980 9.990 1.00 94.94 92 MET A CA 1
ATOM 715 C C . MET A 1 92 ? -3.572 -9.372 10.123 1.00 94.94 92 MET A C 1
ATOM 717 O O . MET A 1 92 ? -4.804 -9.467 10.177 1.00 94.94 92 MET A O 1
ATOM 721 N N . ASP A 1 93 ? -2.769 -10.442 10.139 1.00 93.19 93 ASP A N 1
ATOM 722 C CA . ASP A 1 93 ? -3.278 -11.812 10.134 1.00 93.19 93 ASP A CA 1
ATOM 723 C C . ASP A 1 93 ? -4.225 -12.067 11.317 1.00 93.19 93 ASP A C 1
ATOM 725 O O . ASP A 1 93 ? -3.972 -11.686 12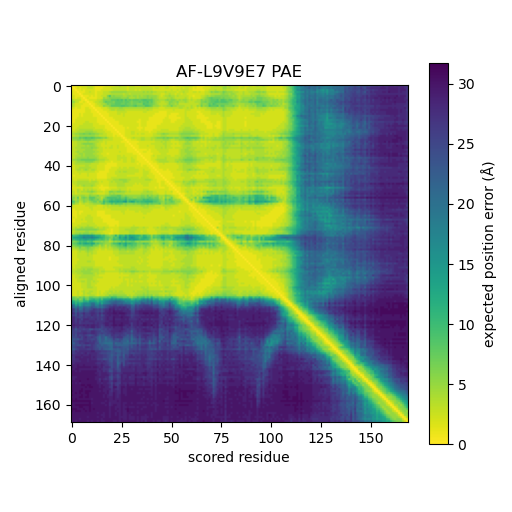.458 1.00 93.19 93 ASP A O 1
ATOM 729 N N . GLY A 1 94 ? -5.376 -12.672 11.027 1.00 94.81 94 GLY A N 1
ATOM 730 C CA . GLY A 1 94 ? -6.432 -12.912 12.014 1.00 94.81 94 GLY A CA 1
ATOM 731 C C . GLY A 1 94 ? -7.277 -11.695 12.427 1.00 94.81 94 GLY A C 1
ATOM 732 O O . GLY A 1 94 ? -8.278 -11.896 13.112 1.00 94.81 94 GLY A O 1
ATOM 733 N N . HIS A 1 95 ? -6.956 -10.474 11.981 1.00 95.50 95 HIS A N 1
ATOM 734 C CA . HIS A 1 95 ? -7.658 -9.239 12.378 1.00 95.50 95 HIS A CA 1
ATOM 735 C C . HIS A 1 95 ? -8.453 -8.552 11.254 1.00 95.50 95 HIS A C 1
ATOM 737 O O . HIS A 1 95 ? -9.095 -7.521 11.480 1.00 95.50 95 HIS A O 1
ATOM 743 N N . VAL A 1 96 ? -8.429 -9.098 10.036 1.00 97.25 96 VAL A N 1
ATOM 744 C CA . VAL A 1 96 ? -9.110 -8.517 8.869 1.00 97.25 96 VAL A CA 1
ATOM 745 C C . VAL A 1 96 ? -10.625 -8.737 8.945 1.00 97.25 96 VAL A C 1
ATOM 747 O O . VAL A 1 96 ? -11.114 -9.863 8.897 1.00 97.25 96 VAL A O 1
ATOM 750 N N . LEU A 1 97 ? -11.382 -7.640 8.990 1.00 97.31 97 LEU A N 1
ATOM 751 C CA . LEU A 1 97 ? -12.847 -7.625 8.941 1.00 97.31 97 LEU A CA 1
ATOM 752 C C . LEU A 1 97 ? -13.390 -7.589 7.511 1.00 97.31 97 LEU A C 1
ATOM 754 O O . LEU A 1 97 ? -14.411 -8.209 7.215 1.00 97.31 97 LEU A O 1
ATOM 758 N N . ALA A 1 98 ? -12.745 -6.819 6.632 1.00 96.69 98 ALA A N 1
ATOM 759 C CA . ALA A 1 98 ? -13.170 -6.655 5.246 1.00 96.69 98 ALA A CA 1
ATOM 760 C C . ALA A 1 98 ? -11.997 -6.259 4.350 1.00 96.69 98 ALA A C 1
ATOM 762 O O . ALA A 1 98 ? -11.021 -5.664 4.809 1.00 96.69 98 ALA A O 1
ATOM 763 N N . THR A 1 99 ? -12.129 -6.533 3.054 1.00 97.19 99 THR A N 1
ATOM 764 C CA . THR A 1 99 ? -11.152 -6.127 2.043 1.00 97.19 99 THR A CA 1
ATOM 765 C C . THR A 1 99 ? -11.832 -5.451 0.862 1.00 97.19 99 THR A C 1
ATOM 767 O O . THR A 1 99 ? -12.980 -5.741 0.516 1.00 97.19 99 THR A O 1
ATOM 770 N N . ALA A 1 100 ? -11.104 -4.539 0.232 1.00 95.94 100 ALA A N 1
ATOM 771 C CA . ALA A 1 100 ? -11.465 -3.950 -1.044 1.00 95.94 100 ALA A CA 1
ATOM 772 C C . ALA A 1 100 ? -10.222 -3.857 -1.929 1.00 95.94 100 ALA A C 1
ATOM 774 O O . ALA A 1 100 ? -9.094 -3.718 -1.452 1.00 95.94 100 ALA A O 1
ATOM 775 N N . THR A 1 101 ? -10.418 -3.952 -3.238 1.00 96.94 101 THR A N 1
ATOM 776 C CA . THR A 1 101 ? -9.341 -3.778 -4.209 1.00 96.94 101 THR A CA 1
ATOM 777 C C . THR A 1 101 ? -9.860 -2.987 -5.389 1.00 96.94 101 THR A C 1
ATOM 779 O O . THR A 1 101 ? -10.950 -3.261 -5.897 1.00 96.94 101 THR A O 1
ATOM 782 N N . ILE A 1 102 ? -9.077 -2.001 -5.807 1.00 95.88 102 ILE A N 1
ATOM 783 C CA . ILE A 1 102 ? -9.254 -1.327 -7.087 1.00 95.88 102 ILE A CA 1
ATOM 784 C C . ILE A 1 102 ? -7.969 -1.460 -7.890 1.00 95.88 102 ILE A C 1
ATOM 786 O O . ILE A 1 102 ? -6.873 -1.481 -7.329 1.00 95.88 102 ILE A O 1
ATOM 790 N N . GLU A 1 103 ? -8.122 -1.539 -9.203 1.00 96.31 103 GLU A N 1
ATOM 791 C CA . GLU A 1 103 ? -7.012 -1.675 -10.136 1.00 96.31 103 GLU A CA 1
ATOM 792 C C . GLU A 1 103 ? -7.049 -0.527 -11.141 1.00 96.31 103 GLU A C 1
ATOM 794 O O . GLU A 1 103 ? -8.123 -0.076 -11.557 1.00 96.31 103 GLU A O 1
ATOM 799 N N . GLY A 1 104 ? -5.872 -0.048 -11.520 1.00 93.75 104 GLY A N 1
ATOM 800 C CA . GLY A 1 104 ? -5.690 0.945 -12.569 1.00 93.75 104 GLY A CA 1
ATOM 801 C C . GLY A 1 104 ? -4.439 0.626 -13.369 1.00 93.75 104 GLY A C 1
ATOM 802 O O . GLY A 1 104 ? -3.514 0.011 -12.845 1.00 93.75 104 GLY A O 1
ATOM 803 N N . THR A 1 105 ? -4.399 1.039 -14.632 1.00 93.06 105 THR A N 1
ATOM 804 C CA . THR A 1 105 ? -3.236 0.805 -15.489 1.00 93.06 105 THR A CA 1
ATOM 805 C C . THR A 1 105 ? -2.482 2.097 -15.774 1.00 93.06 105 THR A C 1
ATOM 807 O O . THR A 1 105 ? -3.071 3.181 -15.859 1.00 93.06 105 THR A O 1
ATOM 810 N N . ARG A 1 106 ? -1.159 1.995 -15.917 1.00 89.12 106 ARG A N 1
ATOM 811 C CA . ARG A 1 106 ? -0.313 3.084 -16.421 1.00 89.12 106 ARG A CA 1
ATOM 812 C C . ARG A 1 106 ? 0.743 2.506 -17.353 1.00 89.12 106 ARG A C 1
ATOM 814 O O . ARG A 1 106 ? 1.448 1.574 -16.987 1.00 89.12 106 ARG A O 1
ATOM 821 N N . GLY A 1 107 ? 0.859 3.084 -18.545 1.00 87.19 107 GLY A N 1
ATOM 822 C CA . GLY A 1 107 ? 1.977 2.845 -19.455 1.00 87.19 107 GLY A CA 1
ATOM 823 C C . GLY A 1 107 ? 3.115 3.835 -19.255 1.00 87.19 107 GLY A C 1
ATOM 824 O O . GLY A 1 107 ? 2.949 4.886 -18.629 1.00 87.19 107 GLY A O 1
ATOM 825 N N . ARG A 1 108 ? 4.272 3.509 -19.836 1.00 78.38 108 ARG A N 1
ATOM 826 C CA . ARG A 1 108 ? 5.412 4.424 -19.927 1.00 78.38 108 ARG A CA 1
ATOM 827 C C . ARG A 1 108 ? 4.974 5.736 -20.576 1.00 78.38 108 ARG A C 1
ATOM 829 O O . ARG A 1 108 ? 4.379 5.729 -21.655 1.00 78.38 108 ARG A O 1
ATOM 836 N N . ILE A 1 109 ? 5.292 6.868 -19.947 1.00 64.50 109 ILE A N 1
ATOM 837 C CA . ILE A 1 109 ? 5.167 8.166 -20.617 1.00 64.50 109 ILE A CA 1
ATOM 838 C C . ILE A 1 109 ? 6.256 8.206 -21.690 1.00 64.50 109 ILE A C 1
ATOM 840 O O . ILE A 1 109 ? 7.433 8.368 -21.376 1.00 64.50 109 ILE A O 1
ATOM 844 N N . GLN A 1 110 ? 5.877 8.004 -22.950 1.00 56.91 110 GLN A N 1
ATOM 845 C CA . GLN A 1 110 ? 6.788 8.170 -24.075 1.00 56.91 110 GLN A CA 1
ATOM 846 C C . GLN A 1 110 ? 6.749 9.646 -24.499 1.00 56.91 110 GLN A C 1
ATOM 848 O O . GLN A 1 110 ? 5.681 10.116 -24.890 1.00 56.91 110 GLN A O 1
ATOM 853 N N . PRO A 1 111 ? 7.862 10.397 -24.393 1.00 55.88 111 PRO A N 1
ATOM 854 C CA . PRO A 1 111 ? 7.873 11.837 -24.667 1.00 55.88 111 PRO A CA 1
ATOM 855 C C . PRO A 1 111 ? 7.655 12.193 -26.150 1.00 55.88 111 PRO A C 1
ATOM 857 O O . PRO A 1 111 ? 7.426 13.355 -26.462 1.00 55.88 111 PRO A O 1
ATOM 860 N N . ASP A 1 112 ? 7.683 11.205 -27.047 1.00 52.69 112 ASP A N 1
ATOM 861 C CA . ASP A 1 112 ? 7.513 11.346 -28.495 1.00 52.69 112 ASP A CA 1
ATOM 862 C C . ASP A 1 112 ? 6.641 10.201 -29.028 1.00 52.69 112 ASP A C 1
ATOM 864 O O . ASP A 1 112 ? 7.117 9.189 -29.532 1.00 52.69 112 ASP A O 1
ATOM 868 N N . ARG A 1 113 ? 5.329 10.317 -28.873 1.00 53.50 113 ARG A N 1
ATOM 869 C CA . ARG A 1 113 ? 4.423 9.611 -29.772 1.00 53.50 113 ARG A CA 1
ATOM 870 C C . ARG A 1 113 ? 3.561 10.690 -30.388 1.00 53.50 113 ARG A C 1
ATOM 872 O O . ARG A 1 113 ? 2.658 11.184 -29.714 1.00 53.50 113 ARG A O 1
ATOM 879 N N . ASP A 1 114 ? 3.910 11.086 -31.610 1.00 46.88 114 ASP A N 1
ATOM 880 C CA . ASP A 1 114 ? 3.148 12.023 -32.438 1.00 46.88 114 ASP A CA 1
ATOM 881 C C . ASP A 1 114 ? 1.639 11.842 -32.189 1.00 46.88 114 ASP A C 1
ATOM 883 O O . ASP A 1 114 ? 1.114 10.734 -32.389 1.00 46.88 114 ASP A O 1
ATOM 887 N N . PRO A 1 115 ? 0.920 12.869 -31.699 1.00 53.16 115 PRO A N 1
ATOM 888 C CA . PRO A 1 115 ? -0.515 12.764 -31.540 1.00 53.16 115 PRO A CA 1
ATOM 889 C C . PRO A 1 115 ? -1.125 12.753 -32.938 1.00 53.16 115 PRO A C 1
ATOM 891 O O . PRO A 1 115 ? -1.313 13.804 -33.542 1.00 53.16 115 PRO A O 1
ATOM 894 N N . ASP A 1 116 ? -1.437 11.565 -33.460 1.00 54.09 116 ASP A N 1
ATOM 895 C CA . ASP A 1 116 ? -2.296 11.430 -34.635 1.00 54.09 116 ASP A CA 1
ATOM 896 C C . ASP A 1 116 ? -3.588 12.232 -34.372 1.00 54.09 116 ASP A C 1
ATOM 898 O O . ASP A 1 116 ? -4.388 11.842 -33.507 1.00 54.09 116 ASP A O 1
ATOM 902 N N . PRO A 1 117 ? -3.816 13.351 -35.088 1.00 55.56 117 PRO A N 1
ATOM 903 C CA . PRO A 1 117 ? -4.925 14.260 -34.816 1.00 55.56 117 PRO A CA 1
ATOM 904 C C . PRO A 1 117 ? -6.293 13.624 -35.104 1.00 55.56 117 PRO A C 1
ATOM 906 O O . PRO A 1 117 ? -7.328 14.221 -34.805 1.00 55.56 117 PRO A O 1
ATOM 909 N N . THR A 1 118 ? -6.328 12.415 -35.673 1.00 56.84 118 THR A N 1
ATOM 910 C CA . THR A 1 118 ? -7.564 11.703 -36.011 1.00 56.84 118 THR A CA 1
ATOM 911 C C . THR A 1 118 ? -8.043 10.740 -34.923 1.00 56.84 118 THR A C 1
ATOM 913 O O . THR A 1 118 ? -9.182 10.259 -34.978 1.00 56.84 118 THR A O 1
ATOM 916 N N . ARG A 1 119 ? -7.239 10.479 -33.881 1.00 57.91 119 ARG A N 1
ATOM 917 C CA . ARG A 1 119 ? -7.602 9.517 -32.835 1.00 57.91 119 ARG A CA 1
ATOM 918 C C . ARG A 1 119 ? -8.567 10.144 -31.826 1.00 57.91 119 ARG A C 1
ATOM 920 O O . ARG A 1 119 ? -8.174 10.631 -30.771 1.00 57.91 119 ARG A O 1
ATOM 927 N N . ARG A 1 120 ? -9.867 10.104 -32.140 1.00 51.16 120 ARG A N 1
ATOM 928 C CA . ARG A 1 120 ? -10.946 10.402 -31.182 1.00 51.16 120 ARG A CA 1
ATOM 929 C C . ARG A 1 120 ? -10.716 9.581 -29.912 1.00 51.16 120 ARG A C 1
ATOM 931 O O . ARG A 1 120 ? -10.755 8.352 -29.959 1.00 51.16 120 ARG A O 1
ATOM 938 N N . SER A 1 121 ? -10.478 10.263 -28.794 1.00 52.78 121 SER A N 1
ATOM 939 C CA . SER A 1 121 ? -10.316 9.649 -27.479 1.00 52.78 121 SER A CA 1
ATOM 940 C C . SER A 1 121 ? -11.472 8.688 -27.215 1.00 52.78 121 SER A C 1
ATOM 942 O O . SER A 1 121 ? -12.635 9.099 -27.174 1.00 52.78 121 SER A O 1
ATOM 944 N N . ALA A 1 122 ? -11.164 7.398 -27.072 1.00 51.72 122 ALA A N 1
ATOM 945 C CA . ALA A 1 122 ? -12.141 6.432 -26.599 1.00 51.72 122 ALA A CA 1
ATOM 946 C C . ALA A 1 122 ? -12.608 6.880 -25.201 1.00 51.72 122 ALA A C 1
ATOM 948 O O . ALA A 1 122 ? -11.769 7.272 -24.385 1.00 51.72 122 ALA A O 1
ATOM 949 N N . PRO A 1 123 ? -13.919 6.871 -24.909 1.00 42.38 123 PRO A N 1
ATOM 950 C CA . PRO A 1 123 ? -14.404 7.290 -23.604 1.00 42.38 123 PRO A CA 1
ATOM 951 C C . PRO A 1 123 ? -13.805 6.391 -22.521 1.00 42.38 123 PRO A C 1
ATOM 953 O O . PRO A 1 123 ? -13.773 5.167 -22.671 1.00 42.38 123 PRO A O 1
ATOM 956 N N . ALA A 1 124 ? -13.342 7.008 -21.431 1.00 47.81 124 ALA A N 1
ATOM 957 C CA . ALA A 1 124 ? -12.847 6.306 -20.256 1.00 47.81 124 ALA A CA 1
ATOM 958 C C . ALA A 1 124 ? -13.851 5.218 -19.846 1.00 47.81 124 ALA A C 1
ATOM 960 O O . ALA A 1 124 ? -15.033 5.497 -19.608 1.00 47.81 124 ALA A O 1
ATOM 961 N N . ARG A 1 125 ? -13.396 3.961 -19.792 1.00 49.22 125 ARG A N 1
ATOM 962 C CA . ARG A 1 125 ? -14.215 2.864 -19.277 1.00 49.22 125 ARG A CA 1
ATOM 963 C C . ARG A 1 125 ? -14.473 3.147 -17.801 1.00 49.22 125 ARG A C 1
ATOM 965 O O . ARG A 1 125 ? -13.580 3.037 -16.972 1.00 49.22 125 ARG A O 1
ATOM 972 N N . ARG A 1 126 ? -15.709 3.532 -17.478 1.00 49.12 126 ARG A N 1
ATOM 973 C CA . ARG A 1 126 ? -16.206 3.587 -16.101 1.00 49.12 126 ARG A CA 1
ATOM 974 C C . ARG A 1 126 ? -16.166 2.171 -15.526 1.00 49.12 126 ARG A C 1
ATOM 976 O O . ARG A 1 126 ? -17.046 1.360 -15.818 1.00 49.12 126 ARG A O 1
ATOM 983 N N . THR A 1 127 ? -15.163 1.879 -14.710 1.00 43.19 127 THR A N 1
ATOM 984 C CA . THR A 1 127 ? -15.157 0.690 -13.860 1.00 43.19 127 THR A CA 1
ATOM 985 C C . THR A 1 127 ? -16.327 0.806 -12.888 1.00 43.19 127 THR A C 1
ATOM 987 O O . THR A 1 127 ? -16.428 1.765 -12.123 1.00 43.19 127 THR A O 1
ATOM 990 N N . ARG A 1 128 ? -17.267 -0.143 -12.945 1.00 42.66 128 ARG A N 1
ATOM 991 C CA . ARG A 1 128 ? -18.309 -0.255 -11.922 1.00 42.66 128 ARG A CA 1
ATOM 992 C C . ARG A 1 128 ? -17.640 -0.701 -10.627 1.00 42.66 128 ARG A C 1
ATOM 994 O O . ARG A 1 128 ? -17.201 -1.842 -10.531 1.00 42.66 128 ARG A O 1
ATOM 1001 N N . VAL A 1 129 ? -17.625 0.173 -9.627 1.00 43.12 129 VAL A N 1
ATOM 1002 C CA . VAL A 1 129 ? -17.398 -0.231 -8.239 1.00 43.12 129 VAL A CA 1
ATOM 1003 C C . VAL A 1 129 ? -18.580 -1.108 -7.834 1.00 43.12 129 VAL A C 1
ATOM 1005 O O . VAL A 1 129 ? -19.719 -0.642 -7.764 1.00 43.12 129 VAL A O 1
ATOM 1008 N N . ARG A 1 130 ? -18.340 -2.402 -7.614 1.00 38.69 130 ARG A N 1
ATOM 1009 C CA . ARG A 1 130 ? -19.330 -3.272 -6.979 1.00 38.69 130 ARG A CA 1
ATOM 1010 C C . ARG A 1 130 ? -19.288 -2.980 -5.482 1.00 38.69 130 ARG A C 1
ATOM 1012 O O . ARG A 1 130 ? -18.439 -3.513 -4.780 1.00 38.69 130 ARG A O 1
ATOM 1019 N N . ALA A 1 131 ? -20.187 -2.120 -5.009 1.00 37.38 131 ALA A N 1
ATOM 1020 C CA . ALA A 1 131 ? -20.405 -1.942 -3.580 1.00 37.38 131 ALA A CA 1
ATOM 1021 C C . ALA A 1 131 ? -20.852 -3.283 -2.975 1.00 37.38 131 ALA A C 1
ATOM 1023 O O . ALA A 1 131 ? -21.843 -3.874 -3.415 1.00 37.38 131 ALA A O 1
ATOM 1024 N N . LEU A 1 132 ? -20.104 -3.777 -1.990 1.00 43.62 132 LEU A N 1
ATOM 1025 C CA . LEU A 1 132 ? -20.585 -4.828 -1.101 1.00 43.62 132 LEU A CA 1
ATOM 1026 C C . LEU A 1 132 ? -21.644 -4.206 -0.174 1.00 43.62 132 LEU A C 1
ATOM 1028 O O . LEU A 1 132 ? -21.456 -3.076 0.281 1.00 43.62 132 LEU A O 1
ATOM 1032 N N . PRO A 1 133 ? -22.768 -4.888 0.102 1.00 36.22 133 PRO A N 1
ATOM 1033 C CA . PRO A 1 133 ? -23.739 -4.383 1.059 1.00 36.22 133 PRO A CA 1
ATOM 1034 C C . PRO A 1 133 ? -23.096 -4.311 2.448 1.00 36.22 133 PRO A C 1
ATOM 1036 O O . PRO A 1 133 ? -22.523 -5.290 2.925 1.00 36.22 133 PRO A O 1
ATOM 1039 N N . ALA A 1 134 ? -23.222 -3.154 3.101 1.00 43.22 134 ALA A N 1
ATOM 1040 C CA . ALA A 1 134 ? -22.870 -2.958 4.501 1.00 43.22 134 ALA A CA 1
ATOM 1041 C C . ALA A 1 134 ? -23.828 -3.770 5.392 1.00 43.22 134 ALA A C 1
ATOM 1043 O O . ALA A 1 134 ? -24.818 -3.260 5.915 1.00 43.22 134 ALA A O 1
ATOM 1044 N N . ALA A 1 135 ? -23.566 -5.066 5.536 1.00 38.06 135 ALA A N 1
ATOM 1045 C CA . ALA A 1 135 ? -24.257 -5.909 6.497 1.00 38.06 135 ALA A CA 1
ATOM 1046 C C . A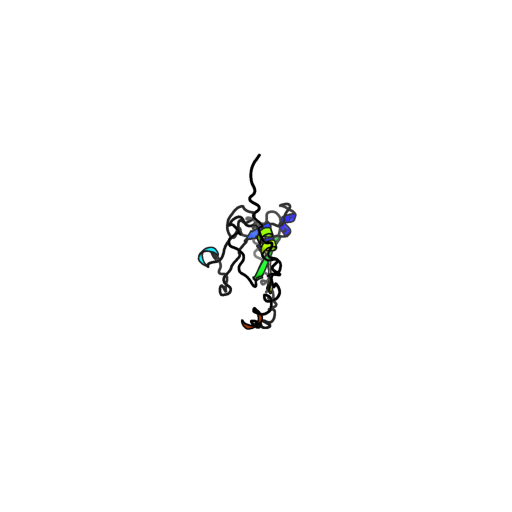LA A 1 135 ? -23.568 -5.771 7.862 1.00 38.06 135 ALA A C 1
ATOM 1048 O O . ALA A 1 135 ? -22.647 -6.507 8.190 1.00 38.06 135 ALA A O 1
ATOM 1049 N N . ALA A 1 136 ? -24.024 -4.763 8.610 1.00 39.41 136 ALA A N 1
ATOM 1050 C CA . ALA A 1 136 ? -24.036 -4.655 10.067 1.00 39.41 136 ALA A CA 1
ATOM 1051 C C . ALA A 1 136 ? -22.998 -5.500 10.836 1.00 39.41 136 ALA A C 1
ATOM 1053 O O . ALA A 1 136 ? -23.290 -6.609 11.291 1.00 39.41 136 ALA A O 1
ATOM 1054 N N . VAL A 1 137 ? -21.843 -4.895 11.132 1.00 37.84 137 VAL A N 1
ATOM 1055 C CA . VAL A 1 137 ? -21.099 -5.235 12.350 1.00 37.84 137 VAL A CA 1
ATOM 1056 C C . VAL A 1 137 ? -22.005 -4.871 13.526 1.00 37.84 137 VAL A C 1
ATOM 1058 O O . VAL A 1 137 ? -22.088 -3.722 13.956 1.00 37.84 137 VAL A O 1
ATOM 1061 N N . ARG A 1 138 ? -22.763 -5.848 14.028 1.00 41.41 138 ARG A N 1
ATOM 1062 C CA . ARG A 1 138 ? -23.361 -5.739 15.357 1.00 41.41 138 ARG A CA 1
ATOM 1063 C C . ARG A 1 138 ? -22.207 -5.754 16.349 1.00 41.41 138 ARG A C 1
ATOM 1065 O O . ARG A 1 138 ? -21.572 -6.789 16.539 1.00 41.41 138 ARG A O 1
ATOM 1072 N N . ALA A 1 139 ? -21.951 -4.608 16.972 1.00 39.56 139 ALA A N 1
ATOM 1073 C CA . ALA A 1 139 ? -21.126 -4.524 18.165 1.00 39.56 139 ALA A CA 1
ATOM 1074 C C . ALA A 1 139 ? -21.628 -5.568 19.175 1.00 39.56 139 ALA A C 1
ATOM 1076 O O . ALA A 1 139 ? -22.791 -5.535 19.585 1.00 39.56 139 ALA A O 1
ATOM 1077 N N . ARG A 1 140 ? -20.775 -6.529 19.543 1.00 39.66 140 ARG A N 1
ATOM 1078 C CA . ARG A 1 140 ? -21.063 -7.395 20.688 1.00 39.66 140 ARG A CA 1
ATOM 1079 C C . ARG A 1 140 ? -20.950 -6.547 21.948 1.00 39.66 140 ARG A C 1
ATOM 1081 O O . ARG A 1 140 ? -19.979 -5.815 22.134 1.00 39.66 140 ARG A O 1
ATOM 1088 N N . SER A 1 141 ? -21.977 -6.629 22.781 1.00 42.59 141 SER A N 1
ATOM 1089 C CA . SER A 1 141 ? -22.121 -5.873 24.019 1.00 42.59 141 SER A CA 1
ATOM 1090 C C . SER A 1 141 ? -20.943 -6.122 24.984 1.00 42.59 141 SER A C 1
ATOM 1092 O O . SER A 1 141 ? -20.415 -7.236 25.022 1.00 42.59 141 SER A O 1
ATOM 1094 N N . PRO A 1 142 ? -20.566 -5.150 25.842 1.00 46.56 142 PRO A N 1
ATOM 1095 C CA . PRO A 1 142 ? -19.453 -5.277 26.801 1.00 46.56 142 PRO A CA 1
ATOM 1096 C C . PRO A 1 142 ? -19.586 -6.415 27.832 1.00 46.56 142 PRO A C 1
ATOM 1098 O O . PRO A 1 142 ? -18.649 -6.696 28.577 1.00 46.56 142 PRO A O 1
ATOM 1101 N N . THR A 1 143 ? -20.744 -7.067 27.907 1.00 44.50 143 THR A N 1
ATOM 1102 C CA . THR A 1 143 ? -21.096 -8.052 28.933 1.00 44.50 143 THR A CA 1
ATOM 1103 C C . THR A 1 143 ? -20.555 -9.462 28.681 1.00 44.50 143 THR A C 1
ATOM 1105 O O . THR A 1 143 ? -20.427 -10.221 29.636 1.00 44.50 143 THR A O 1
ATOM 1108 N N . GLU A 1 144 ? -20.150 -9.816 27.458 1.00 46.44 144 GLU A N 1
ATOM 1109 C CA . GLU A 1 144 ? -19.659 -11.177 27.154 1.00 46.44 144 GLU A CA 1
ATOM 1110 C C . GLU A 1 144 ? -18.160 -11.378 27.462 1.00 46.44 144 GLU A C 1
ATOM 1112 O O . GLU A 1 144 ? -17.656 -12.499 27.458 1.00 46.44 144 GLU A O 1
ATOM 1117 N N . ARG A 1 145 ? -17.424 -10.313 27.811 1.00 51.38 145 ARG A N 1
ATOM 1118 C CA . ARG A 1 145 ? -15.966 -10.368 28.045 1.00 51.38 145 ARG A CA 1
ATOM 1119 C C . ARG A 1 145 ? -15.569 -10.848 29.456 1.00 51.38 145 ARG A C 1
ATOM 1121 O O . ARG A 1 145 ? -14.382 -10.884 29.776 1.00 51.38 145 ARG A O 1
ATOM 1128 N N . ARG A 1 146 ? -16.529 -11.216 30.321 1.00 49.09 146 ARG A N 1
ATOM 1129 C CA . ARG A 1 146 ? -16.267 -11.538 31.743 1.00 49.09 146 ARG A CA 1
ATOM 1130 C C . ARG A 1 146 ? -16.311 -13.027 32.110 1.00 49.09 146 ARG A C 1
ATOM 1132 O O . ARG A 1 146 ? -15.911 -13.361 33.223 1.00 49.09 146 ARG A O 1
ATOM 1139 N N . GLU A 1 147 ? -16.698 -13.929 31.209 1.00 44.66 147 GLU A N 1
ATOM 1140 C CA . GLU A 1 147 ? -16.810 -15.362 31.554 1.00 44.66 147 GLU A CA 1
ATOM 1141 C C . GLU A 1 147 ? -15.584 -16.219 31.187 1.00 44.66 147 GLU A C 1
ATOM 1143 O O . GLU A 1 147 ? -15.379 -17.284 31.769 1.00 44.66 147 GLU A O 1
ATOM 1148 N N . SER A 1 148 ? -14.672 -15.727 30.344 1.00 46.12 148 SER A N 1
ATOM 1149 C CA . SER A 1 148 ? -13.518 -16.521 29.877 1.00 46.12 148 SER A CA 1
ATOM 1150 C C . SER A 1 148 ? -12.296 -16.522 30.812 1.00 46.12 148 SER A C 1
ATOM 1152 O O . SER A 1 148 ? -11.293 -17.156 30.498 1.00 46.12 148 SER A O 1
ATOM 1154 N N . ARG A 1 149 ? -12.343 -15.854 31.979 1.00 50.22 149 ARG A N 1
ATOM 1155 C CA . ARG A 1 149 ? -11.194 -15.754 32.918 1.00 50.22 149 ARG A CA 1
ATOM 1156 C C . ARG A 1 149 ? -11.402 -16.445 34.277 1.00 50.22 149 ARG A C 1
ATOM 1158 O O . ARG A 1 149 ? -10.589 -16.277 35.180 1.00 50.22 149 ARG A O 1
ATOM 1165 N N . ALA A 1 150 ? -12.459 -17.242 34.449 1.00 44.38 150 ALA A N 1
ATOM 1166 C CA . ALA A 1 150 ? -12.823 -17.823 35.752 1.00 44.38 150 ALA A CA 1
ATOM 1167 C C . ALA A 1 150 ? -12.460 -19.313 35.953 1.00 44.38 150 ALA A C 1
ATOM 1169 O O . ALA A 1 150 ? -13.008 -19.961 36.846 1.00 44.38 150 ALA A O 1
ATOM 1170 N N . ARG A 1 151 ? -11.530 -19.888 35.175 1.00 49.84 151 ARG A N 1
ATOM 1171 C CA . ARG A 1 151 ? -11.082 -21.286 35.365 1.00 49.84 151 ARG A CA 1
ATOM 1172 C C . ARG A 1 151 ? -9.565 -21.441 35.442 1.00 49.84 151 ARG A C 1
ATOM 1174 O O . ARG A 1 151 ? -8.979 -22.178 34.671 1.00 49.84 151 ARG A O 1
ATOM 1181 N N . LEU A 1 152 ? -8.939 -20.822 36.438 1.00 45.31 152 LEU A N 1
ATOM 1182 C CA . LEU A 1 152 ? -7.695 -21.344 37.017 1.00 45.31 152 LEU A CA 1
ATOM 1183 C C . LEU A 1 152 ? -7.677 -21.020 38.515 1.00 45.31 152 LEU A C 1
ATOM 1185 O O . LEU A 1 152 ? -7.315 -19.928 38.942 1.00 45.31 152 LEU A O 1
ATOM 1189 N N . ARG A 1 153 ? -8.140 -21.977 39.326 1.00 46.97 153 ARG A N 1
ATOM 1190 C CA . ARG A 1 153 ? -7.940 -21.966 40.781 1.00 46.97 153 ARG A CA 1
ATOM 1191 C C . ARG A 1 153 ? -6.536 -22.496 41.097 1.00 46.97 153 ARG A C 1
ATOM 1193 O O . ARG A 1 153 ? -6.158 -23.516 40.522 1.00 46.97 153 ARG A O 1
ATOM 1200 N N . PRO A 1 154 ? -5.804 -21.907 42.056 1.00 45.03 154 PRO A N 1
ATOM 1201 C CA . PRO A 1 154 ? -4.561 -22.476 42.553 1.00 45.03 154 PRO A CA 1
ATOM 1202 C C . PRO A 1 154 ? -4.866 -23.576 43.582 1.00 45.03 154 PRO A C 1
ATOM 1204 O O . PRO A 1 154 ? -5.652 -23.372 44.510 1.00 45.03 154 PRO A O 1
ATOM 1207 N N . ARG A 1 155 ? -4.233 -24.748 43.452 1.00 46.66 155 ARG A N 1
ATOM 1208 C CA . ARG A 1 155 ? -4.138 -25.719 44.552 1.00 46.66 155 ARG A CA 1
ATOM 1209 C C . ARG A 1 155 ? -2.873 -25.415 45.347 1.00 46.66 155 ARG A C 1
ATOM 1211 O O . ARG A 1 155 ? -1.767 -25.612 44.861 1.00 46.66 155 ARG A O 1
ATOM 1218 N N . GLY A 1 156 ? -3.060 -24.902 46.559 1.00 39.16 156 GLY A N 1
ATOM 1219 C CA . GLY A 1 156 ? -1.991 -24.725 47.532 1.00 39.16 156 GLY A CA 1
ATOM 1220 C C . GLY A 1 156 ? -1.512 -26.057 48.111 1.00 39.16 156 GLY A C 1
ATOM 1221 O O . GLY A 1 156 ? -2.301 -26.974 48.327 1.00 39.16 156 GLY A O 1
ATOM 1222 N N . GLY A 1 157 ? -0.218 -26.119 48.418 1.00 37.78 157 GLY A N 1
ATOM 1223 C CA . GLY A 1 157 ? 0.413 -27.173 49.205 1.00 37.78 157 GLY A CA 1
ATOM 1224 C C . GLY A 1 157 ? 1.503 -26.558 50.077 1.00 37.78 157 GLY A C 1
ATOM 1225 O O . GLY A 1 157 ? 2.580 -26.229 49.596 1.00 37.78 157 GLY A O 1
ATOM 1226 N N . ARG A 1 158 ? 1.194 -26.347 51.361 1.00 46.44 158 ARG A N 1
ATOM 1227 C CA . ARG A 1 158 ? 2.130 -25.880 52.393 1.00 46.44 158 ARG A CA 1
ATOM 1228 C C . ARG A 1 158 ? 3.111 -27.006 52.738 1.00 46.44 158 ARG A C 1
ATOM 1230 O O . ARG A 1 158 ? 2.663 -28.061 53.177 1.00 46.44 158 ARG A O 1
ATOM 1237 N N . ALA A 1 159 ? 4.417 -26.753 52.672 1.00 46.25 159 ALA A N 1
ATOM 1238 C CA . ALA A 1 159 ? 5.430 -27.590 53.317 1.00 46.25 159 ALA A CA 1
ATOM 1239 C C . ALA A 1 159 ? 6.101 -26.805 54.453 1.00 46.25 159 ALA A C 1
ATOM 1241 O O . ALA A 1 159 ? 6.643 -25.719 54.263 1.00 46.25 159 ALA A O 1
ATOM 1242 N N . ARG A 1 160 ? 5.977 -27.350 55.667 1.00 49.19 160 ARG A N 1
ATOM 1243 C CA . ARG A 1 160 ? 6.495 -26.805 56.926 1.00 49.19 160 ARG A CA 1
ATOM 1244 C C . ARG A 1 160 ? 8.017 -26.958 56.986 1.00 49.19 160 ARG A C 1
ATOM 1246 O O . ARG A 1 160 ? 8.523 -28.069 56.871 1.00 49.19 160 ARG A O 1
ATOM 1253 N N . VAL A 1 161 ? 8.714 -25.868 57.291 1.00 47.47 161 VAL A N 1
ATOM 1254 C CA . VAL A 1 161 ? 10.107 -25.875 57.755 1.00 47.47 161 VAL A CA 1
ATOM 1255 C C . VAL A 1 161 ? 10.144 -26.498 59.154 1.00 47.47 161 VAL A C 1
ATOM 1257 O O . VAL A 1 161 ? 9.535 -25.968 60.084 1.00 47.47 161 VAL A O 1
ATOM 1260 N N . ARG A 1 162 ? 10.842 -27.627 59.320 1.00 50.97 162 ARG A N 1
ATOM 1261 C CA . ARG A 1 162 ? 11.230 -28.135 60.642 1.00 50.97 162 ARG A CA 1
ATOM 1262 C C . ARG A 1 162 ? 12.662 -27.699 60.931 1.00 50.97 162 ARG A C 1
ATOM 1264 O O . ARG A 1 162 ? 13.592 -28.147 6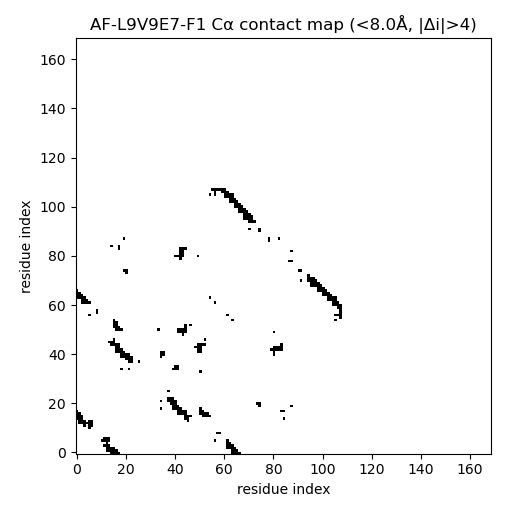0.273 1.00 50.97 162 ARG A O 1
ATOM 1271 N N . ARG A 1 163 ? 12.811 -26.843 61.945 1.00 47.75 163 ARG A N 1
ATOM 1272 C CA . ARG A 1 163 ? 14.068 -26.64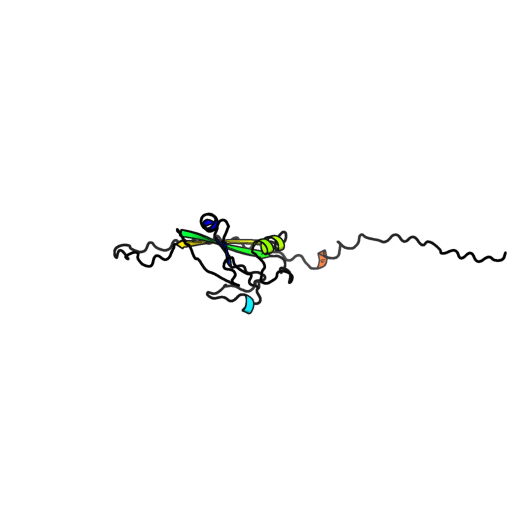3 62.669 1.00 47.75 163 ARG A CA 1
ATOM 1273 C C . ARG A 1 163 ? 14.441 -27.955 63.366 1.00 47.75 163 ARG A C 1
ATOM 1275 O O . ARG A 1 163 ? 13.588 -28.555 64.019 1.00 47.75 163 ARG A O 1
ATOM 1282 N N . ARG A 1 164 ? 15.703 -28.362 63.262 1.00 51.22 164 ARG A N 1
ATOM 1283 C CA . ARG A 1 164 ? 16.372 -29.202 64.257 1.00 51.22 164 ARG A CA 1
ATOM 1284 C C . ARG A 1 164 ? 17.667 -28.502 64.641 1.00 51.22 164 ARG A C 1
ATOM 1286 O O . ARG A 1 164 ? 18.570 -28.354 63.829 1.00 51.22 164 ARG A O 1
ATOM 1293 N N . SER A 1 165 ? 17.655 -27.996 65.858 1.00 48.88 165 SER A N 1
ATOM 1294 C CA . SER A 1 165 ? 18.801 -27.645 66.681 1.00 48.88 165 SER A CA 1
ATOM 1295 C C . SER A 1 165 ? 19.047 -28.828 67.610 1.00 48.88 165 SER A C 1
ATOM 1297 O O . SER A 1 165 ? 18.077 -29.244 68.228 1.00 48.88 165 SER A O 1
ATOM 1299 N N . ASP A 1 166 ? 20.282 -29.331 67.629 1.00 51.62 166 ASP A N 1
ATOM 1300 C CA . ASP A 1 166 ? 21.011 -30.124 68.644 1.00 51.62 166 ASP A CA 1
ATOM 1301 C C . ASP A 1 166 ? 22.418 -30.306 68.006 1.00 51.62 166 ASP A C 1
ATOM 1303 O O . ASP A 1 166 ? 22.486 -30.619 66.822 1.00 51.62 166 ASP A O 1
ATOM 1307 N N . GLY A 1 167 ? 23.596 -30.059 68.581 1.00 46.69 167 GLY A N 1
ATOM 1308 C CA . GLY A 1 167 ? 24.016 -29.907 69.966 1.00 46.69 167 GLY A CA 1
ATOM 1309 C C . GLY A 1 167 ? 25.137 -30.917 70.276 1.00 46.69 167 GLY A C 1
ATOM 1310 O O . GLY A 1 167 ? 24.828 -32.079 70.488 1.00 46.69 167 GLY A O 1
ATOM 1311 N N . VAL A 1 168 ? 26.386 -30.426 70.377 1.00 48.94 168 VAL A N 1
ATOM 1312 C CA . VAL A 1 168 ? 27.549 -30.974 71.129 1.00 48.94 168 VAL A CA 1
ATOM 1313 C C . VAL A 1 168 ? 28.317 -32.188 70.564 1.00 48.94 168 VAL A C 1
ATOM 1315 O O . VAL A 1 168 ? 27.739 -33.221 70.240 1.00 48.94 168 VAL A O 1
ATOM 1318 N N . GLY A 1 169 ? 29.654 -32.055 70.558 1.00 40.91 169 GLY A N 1
ATOM 1319 C CA . GLY A 1 169 ? 30.646 -33.117 70.358 1.00 40.91 169 GLY A CA 1
ATOM 1320 C C . GLY A 1 169 ? 31.978 -32.574 69.876 1.00 40.91 169 GLY A C 1
ATOM 1321 O O . GLY A 1 169 ? 32.230 -32.728 68.665 1.00 40.91 169 GLY A O 1
#

Sequence (169 aa):
MDDLDAVEPAGKIWDHWIVWNIPPEQQPIPEGWDPETAGARAGTNDFGERGYGGPSPSDREHTYRFRLFALETELGTDLDTEATAADLESAMDGHVLATATIEGTRGRIQPDRDPDPTRRSAPARRTRVRALPAAAVRARSPTERRESRARLRPRGGRARVRRRSDGVG